Protein AF-A0A7S0GGG8-F1 (afdb_monomer_lite)

pLDDT: mean 84.92, std 12.39, range [28.38, 97.56]

Secondary structure (DSS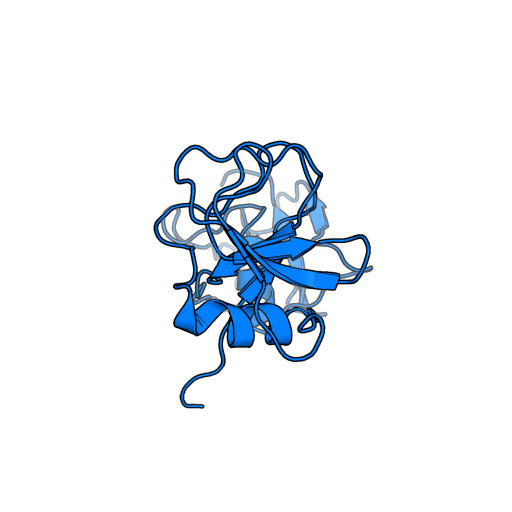P, 8-state):
-TT---EEEPPS-TT----GGGBPPHHHHHHHHHHTT-B-BTTB-EEE--TTS-SEEEE-TTT-BEEEE--TT----S--EEEEEPP-----PPPS-TT----GGGPPPHHHHHHHHHHTT-B-BTTB-EEE--TTS-SEEEE-TTT-BEEEE----

Structure (mmCIF, N/CA/C/O backbone):
data_AF-A0A7S0GGG8-F1
#
_entry.id   AF-A0A7S0GGG8-F1
#
loop_
_atom_site.group_PDB
_atom_site.id
_atom_site.type_symbol
_atom_site.label_atom_id
_atom_site.label_alt_id
_atom_site.label_comp_id
_atom_site.label_asym_id
_atom_site.label_entity_id
_atom_site.label_seq_id
_atom_site.pdbx_PDB_ins_code
_atom_site.Cartn_x
_atom_site.Cartn_y
_atom_site.Cartn_z
_atom_site.occupancy
_atom_site.B_iso_or_equiv
_atom_site.auth_seq_id
_atom_site.auth_comp_id
_atom_site.auth_asym_id
_atom_site.auth_atom_id
_atom_site.pdbx_PDB_model_num
ATOM 1 N N . LYS A 1 1 ? -14.524 -0.271 -12.724 1.00 33.00 1 LYS A N 1
ATOM 2 C CA . LYS A 1 1 ? -15.801 -0.471 -11.987 1.00 33.00 1 LYS A CA 1
ATOM 3 C C . LYS A 1 1 ? -15.969 0.706 -11.031 1.00 33.00 1 LYS A C 1
ATOM 5 O O . LYS A 1 1 ? -14.942 1.213 -10.605 1.00 33.00 1 LYS A O 1
ATOM 10 N N . PRO A 1 2 ? -17.184 1.175 -10.708 1.00 28.38 2 PRO A N 1
ATOM 11 C CA . PRO A 1 2 ? -17.343 2.195 -9.675 1.00 28.38 2 PRO A CA 1
ATOM 12 C C . PRO A 1 2 ? -16.917 1.622 -8.309 1.00 28.38 2 PRO A C 1
ATOM 14 O O . PRO A 1 2 ? -17.494 0.625 -7.885 1.00 28.38 2 PRO A O 1
ATOM 17 N N . GLY A 1 3 ? -15.930 2.251 -7.660 1.00 45.06 3 GLY A N 1
ATOM 18 C CA . GLY A 1 3 ? -15.736 2.227 -6.201 1.00 45.06 3 GLY A CA 1
ATOM 19 C C . GLY A 1 3 ? -15.049 1.013 -5.566 1.00 45.06 3 GLY A C 1
ATOM 20 O O . GLY A 1 3 ? -15.496 0.577 -4.510 1.00 45.06 3 GLY A O 1
ATOM 21 N N . GLU A 1 4 ? -13.992 0.458 -6.159 1.00 56.53 4 GLU A N 1
ATOM 22 C CA . GLU A 1 4 ? -13.145 -0.511 -5.444 1.00 56.53 4 GLU A CA 1
ATOM 23 C C . GLU A 1 4 ? -12.183 0.279 -4.537 1.00 56.53 4 GLU A C 1
ATOM 25 O O . GLU A 1 4 ? -11.434 1.121 -5.027 1.00 56.53 4 GLU A O 1
ATOM 30 N N . ILE A 1 5 ? -12.279 0.107 -3.211 1.00 63.59 5 ILE A N 1
ATOM 31 C CA . ILE A 1 5 ? -11.347 0.745 -2.269 1.00 63.59 5 ILE A CA 1
ATOM 32 C C . ILE A 1 5 ? -9.983 0.080 -2.464 1.00 63.59 5 ILE A C 1
ATOM 34 O O . ILE A 1 5 ? -9.803 -1.080 -2.099 1.00 63.59 5 ILE A O 1
ATOM 38 N N . GLU A 1 6 ? -9.029 0.814 -3.028 1.00 70.94 6 GLU A N 1
ATOM 39 C CA . GLU A 1 6 ? -7.643 0.366 -3.133 1.00 70.94 6 GLU A CA 1
ATOM 40 C C . GLU A 1 6 ? -6.906 0.721 -1.840 1.00 70.94 6 GLU A C 1
ATOM 42 O O . GLU A 1 6 ? -6.514 1.868 -1.614 1.00 70.94 6 GLU A O 1
ATOM 47 N N . ALA A 1 7 ? -6.694 -0.269 -0.978 1.00 71.06 7 ALA A N 1
ATOM 48 C CA . ALA A 1 7 ? -5.986 -0.117 0.288 1.00 71.06 7 ALA A CA 1
ATOM 49 C C . ALA A 1 7 ? -4.747 -1.018 0.331 1.00 71.06 7 ALA A C 1
ATOM 51 O O . ALA A 1 7 ? -4.775 -2.146 -0.158 1.00 71.06 7 ALA A O 1
ATOM 52 N N . ASN A 1 8 ? -3.680 -0.534 0.966 1.00 74.69 8 ASN A N 1
ATOM 53 C CA . ASN A 1 8 ? -2.479 -1.313 1.253 1.00 74.69 8 ASN A CA 1
ATOM 54 C C . ASN A 1 8 ? -2.181 -1.300 2.754 1.00 74.69 8 ASN A C 1
ATOM 56 O O . ASN A 1 8 ? -2.441 -0.314 3.447 1.00 74.69 8 ASN A O 1
ATOM 60 N N . LEU A 1 9 ? -1.605 -2.397 3.251 1.00 72.00 9 LEU A N 1
ATOM 61 C CA . LEU A 1 9 ? -1.043 -2.440 4.596 1.00 72.00 9 LEU A CA 1
ATOM 62 C C . LEU A 1 9 ? 0.385 -1.919 4.551 1.00 72.00 9 LEU A C 1
ATOM 64 O O . LEU A 1 9 ? 1.235 -2.482 3.865 1.00 72.00 9 LEU A O 1
ATOM 68 N N . HIS A 1 10 ? 0.656 -0.879 5.328 1.00 73.06 10 HIS A N 1
ATOM 69 C CA . HIS A 1 10 ? 2.024 -0.540 5.661 1.00 73.06 10 HIS A CA 1
ATOM 70 C C . HIS A 1 10 ? 2.587 -1.633 6.579 1.00 73.06 10 HIS A C 1
ATOM 72 O O . HIS A 1 10 ? 1.940 -2.026 7.557 1.00 73.06 10 HIS A O 1
ATOM 78 N N . GLU A 1 11 ? 3.792 -2.119 6.268 1.00 63.47 11 GLU A N 1
ATOM 79 C CA . GLU A 1 11 ? 4.471 -3.147 7.060 1.00 63.47 11 GLU A CA 1
ATOM 80 C C . GLU A 1 11 ? 4.553 -2.752 8.541 1.00 63.47 11 GLU A C 1
ATOM 82 O O . GLU A 1 11 ? 4.727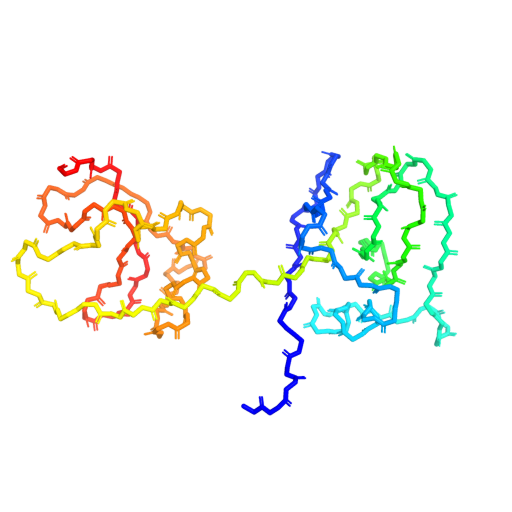 -1.575 8.883 1.00 63.47 11 GLU A O 1
ATOM 87 N N . ALA A 1 12 ? 4.416 -3.753 9.416 1.00 58.28 12 ALA A N 1
ATOM 88 C CA . ALA A 1 12 ? 4.430 -3.572 10.862 1.00 58.28 12 ALA A CA 1
ATOM 89 C C . ALA A 1 12 ? 5.801 -3.045 11.318 1.00 58.28 12 ALA A C 1
ATOM 91 O O . ALA A 1 12 ? 6.814 -3.737 11.217 1.00 58.28 12 ALA A O 1
ATOM 92 N N . GLY A 1 13 ? 5.835 -1.824 11.850 1.00 55.53 13 GLY A N 1
ATOM 93 C CA . GLY A 1 13 ? 7.063 -1.187 12.315 1.00 55.53 13 GLY A CA 1
ATOM 94 C C . GLY A 1 13 ? 6.778 -0.022 13.255 1.00 55.53 13 GLY A C 1
ATOM 95 O O . GLY A 1 13 ? 5.734 0.626 13.163 1.00 55.53 13 GLY A O 1
ATOM 96 N N . GLN A 1 14 ? 7.703 0.242 14.182 1.00 53.88 14 GLN A N 1
ATOM 97 C CA . GLN A 1 14 ? 7.578 1.387 15.084 1.00 53.88 14 GLN A CA 1
ATOM 98 C C . GLN A 1 14 ? 7.516 2.695 14.281 1.00 53.88 14 GLN A C 1
ATOM 100 O O . GLN A 1 14 ? 8.330 2.920 13.391 1.00 53.88 14 GLN A O 1
ATOM 105 N N . GLY A 1 15 ? 6.546 3.552 14.595 1.00 60.06 15 GLY A N 1
ATOM 106 C CA . GLY A 1 15 ? 6.313 4.831 13.922 1.00 60.06 15 GLY A CA 1
ATOM 107 C C . GLY A 1 15 ? 5.569 4.754 12.584 1.00 60.06 15 GLY A C 1
ATOM 108 O O . GLY A 1 15 ? 5.282 5.805 12.019 1.00 60.06 15 GLY A O 1
ATOM 109 N N . GLY A 1 16 ? 5.218 3.562 12.083 1.00 69.06 16 GLY A N 1
ATOM 110 C CA . GLY A 1 16 ? 4.514 3.419 10.805 1.00 69.06 16 GLY A CA 1
ATOM 111 C C . GLY A 1 16 ? 3.111 4.037 10.837 1.00 69.06 16 GLY A C 1
ATOM 112 O O . GLY A 1 16 ? 2.238 3.532 11.547 1.00 69.06 16 GLY A O 1
ATOM 113 N N . LYS A 1 17 ? 2.891 5.097 10.053 1.00 74.12 17 LYS A N 1
ATOM 114 C CA . LYS A 1 17 ? 1.593 5.735 9.775 1.00 74.12 17 LYS A CA 1
ATOM 115 C C . LYS A 1 17 ? 1.527 6.176 8.312 1.00 74.12 17 LYS A C 1
ATOM 117 O O . LYS A 1 17 ? 2.569 6.347 7.683 1.00 74.12 17 LYS A O 1
ATOM 122 N N . CYS A 1 18 ? 0.320 6.355 7.790 1.00 81.44 18 CYS A N 1
ATOM 123 C CA . CYS A 1 18 ? 0.129 6.933 6.462 1.00 81.44 18 CYS A CA 1
ATOM 124 C C . CYS A 1 18 ? 0.524 8.420 6.469 1.00 81.44 18 CYS A C 1
ATOM 126 O O . CYS A 1 18 ? 0.528 9.056 7.528 1.00 81.44 18 CYS A O 1
ATOM 128 N N . THR A 1 19 ? 0.863 8.980 5.304 1.00 78.88 19 THR A N 1
ATOM 129 C CA . THR A 1 19 ? 0.879 10.445 5.163 1.00 78.88 19 THR A CA 1
ATOM 130 C C . THR A 1 19 ? -0.558 10.961 5.134 1.00 78.88 19 THR A C 1
ATOM 132 O O . THR A 1 19 ? -1.474 10.203 4.808 1.00 78.88 19 THR A O 1
ATOM 135 N N . ASP A 1 20 ? -0.759 12.238 5.460 1.00 72.19 20 ASP A N 1
ATOM 136 C CA . ASP A 1 20 ? -2.095 12.828 5.610 1.00 72.19 20 ASP A CA 1
ATOM 137 C C . ASP A 1 20 ? -2.954 12.686 4.333 1.00 72.19 20 ASP A C 1
ATOM 139 O O . ASP A 1 20 ? -4.169 12.514 4.410 1.00 72.19 20 ASP A O 1
ATOM 143 N N . GLU A 1 21 ? -2.338 12.686 3.146 1.00 76.06 21 GLU A N 1
ATOM 144 C CA . GLU A 1 21 ? -3.020 12.518 1.854 1.00 76.06 21 GLU A CA 1
ATOM 145 C C . GLU A 1 21 ? -3.442 11.069 1.568 1.00 76.06 21 GLU A C 1
ATOM 147 O O . GLU A 1 21 ? -4.314 10.825 0.731 1.00 76.06 21 GLU A O 1
ATOM 152 N N . HIS A 1 22 ? -2.832 10.111 2.265 1.00 80.19 22 HIS A N 1
ATOM 153 C CA . HIS A 1 22 ? -3.021 8.680 2.052 1.00 80.19 22 HIS A CA 1
ATOM 154 C C . HIS A 1 22 ? -3.771 8.006 3.203 1.00 80.19 22 HIS A C 1
ATOM 156 O O . HIS A 1 22 ? -3.838 6.780 3.251 1.00 80.19 22 HIS A O 1
ATOM 162 N N . ASP A 1 23 ? -4.347 8.771 4.127 1.00 86.00 23 ASP A N 1
ATOM 163 C CA . ASP A 1 23 ? -5.165 8.216 5.200 1.00 86.00 23 ASP A CA 1
ATOM 164 C C . ASP A 1 23 ? -6.630 8.057 4.764 1.00 86.00 23 ASP A C 1
ATOM 166 O O . ASP A 1 23 ? -7.180 8.837 3.971 1.00 86.00 23 ASP A O 1
ATOM 170 N N . PHE A 1 24 ? -7.285 7.025 5.283 1.00 88.81 24 PHE A N 1
ATOM 171 C CA . PHE A 1 24 ? -8.719 6.823 5.107 1.00 88.81 24 PHE A CA 1
ATOM 172 C C . PHE A 1 24 ? -9.494 7.606 6.163 1.00 88.81 24 PHE A C 1
ATOM 174 O O . PHE A 1 24 ? -9.073 7.726 7.315 1.00 88.81 24 PHE A O 1
ATOM 181 N N . SER A 1 25 ? -10.676 8.110 5.801 1.00 91.19 25 SER A N 1
ATOM 182 C CA . SER A 1 25 ? -11.588 8.625 6.821 1.00 91.19 25 SER A CA 1
ATOM 183 C C . SER A 1 25 ? -12.075 7.484 7.725 1.00 91.19 25 SER A C 1
ATOM 185 O O . SER A 1 25 ? -12.015 6.301 7.371 1.00 91.19 25 SER A O 1
ATOM 187 N N . LYS A 1 26 ? -12.619 7.828 8.896 1.00 94.00 26 LYS A N 1
ATOM 188 C CA . LYS A 1 26 ? -13.251 6.852 9.795 1.00 94.00 26 LYS A CA 1
ATOM 189 C C . LYS A 1 26 ? -14.330 6.030 9.084 1.00 94.00 26 LYS A C 1
ATOM 191 O O . LYS A 1 26 ? -14.455 4.830 9.322 1.00 94.00 26 LYS A O 1
ATOM 196 N N . GLU A 1 27 ? -15.112 6.678 8.230 1.00 92.75 27 GLU A N 1
ATOM 197 C CA . GLU A 1 27 ? -16.211 6.080 7.471 1.00 92.75 27 GLU A CA 1
ATOM 198 C C . GLU A 1 27 ? -15.700 5.108 6.397 1.00 92.75 27 GLU A C 1
ATOM 200 O O . GLU A 1 27 ? -16.344 4.095 6.128 1.00 92.75 27 GLU A O 1
ATOM 205 N N . GLU A 1 28 ? -14.528 5.380 5.820 1.00 92.25 28 GLU A N 1
ATOM 206 C CA . GLU A 1 28 ? -13.881 4.530 4.813 1.00 92.25 28 GLU A CA 1
ATOM 207 C C . GLU A 1 28 ? -13.113 3.350 5.440 1.00 92.25 28 GLU A C 1
ATOM 209 O O . GLU A 1 28 ? -12.922 2.316 4.796 1.00 92.25 28 GLU A O 1
ATOM 214 N N . CYS A 1 29 ? -12.704 3.475 6.707 1.00 94.88 29 CYS A N 1
ATOM 215 C CA . CYS A 1 29 ? -11.780 2.553 7.368 1.00 94.88 29 CYS A CA 1
ATOM 216 C C . CYS A 1 29 ? -12.274 1.097 7.423 1.00 94.88 29 CYS A C 1
ATOM 218 O O . CYS A 1 29 ? -11.486 0.173 7.240 1.00 94.88 29 CYS A O 1
ATOM 220 N N . VAL A 1 30 ? -13.577 0.855 7.607 1.00 95.12 30 VAL A N 1
ATOM 221 C CA . VAL A 1 30 ? -14.114 -0.522 7.607 1.00 95.12 30 VAL A CA 1
ATOM 222 C C . VAL A 1 30 ? -13.957 -1.174 6.235 1.00 95.12 30 VAL A C 1
ATOM 224 O O . VAL A 1 30 ? -13.524 -2.325 6.145 1.00 95.12 30 VAL A O 1
ATOM 227 N N . ALA A 1 31 ? -14.286 -0.445 5.167 1.00 91.50 31 ALA A N 1
ATOM 228 C CA . ALA A 1 31 ? -14.165 -0.952 3.806 1.00 91.50 31 ALA A CA 1
ATOM 229 C C . ALA A 1 31 ? -12.691 -1.193 3.444 1.00 91.50 31 ALA A C 1
ATOM 231 O O . ALA A 1 31 ? -12.353 -2.272 2.959 1.00 91.50 31 ALA A O 1
ATOM 232 N N . ALA A 1 32 ? -11.816 -0.236 3.764 1.00 90.50 32 ALA A N 1
ATOM 233 C CA . ALA A 1 32 ? -10.376 -0.342 3.541 1.00 90.50 32 ALA A CA 1
ATOM 234 C C . ALA A 1 32 ? -9.740 -1.497 4.327 1.00 90.50 32 ALA A C 1
ATOM 236 O O . ALA A 1 32 ? -9.025 -2.317 3.757 1.00 90.50 32 ALA A O 1
ATOM 237 N N . GLY A 1 33 ? -10.049 -1.613 5.620 1.00 92.50 33 GLY A N 1
ATOM 238 C CA . GLY A 1 33 ? -9.553 -2.688 6.473 1.00 92.50 33 GLY A CA 1
ATOM 239 C C . GLY A 1 33 ? -10.017 -4.065 6.011 1.00 92.50 33 GLY A C 1
ATOM 240 O O . GLY A 1 33 ? -9.218 -4.996 5.973 1.00 92.50 33 GLY A O 1
ATOM 241 N N . THR A 1 34 ? -11.273 -4.190 5.577 1.00 92.69 34 THR A N 1
ATOM 242 C CA . THR A 1 34 ? -11.796 -5.449 5.021 1.00 92.69 34 THR A CA 1
ATOM 243 C C . THR A 1 34 ? -11.087 -5.824 3.717 1.00 92.69 34 THR A C 1
ATOM 245 O O . THR A 1 34 ? -10.761 -6.994 3.517 1.00 92.69 34 THR A O 1
ATOM 248 N N . ALA A 1 35 ? -10.795 -4.847 2.849 1.00 87.94 35 ALA A N 1
ATOM 249 C CA . ALA A 1 35 ? -10.096 -5.073 1.580 1.00 87.94 35 ALA A CA 1
ATOM 250 C C . ALA A 1 35 ? -8.691 -5.674 1.769 1.00 87.94 35 ALA A C 1
ATOM 252 O O . ALA A 1 35 ? -8.236 -6.449 0.931 1.00 87.94 35 ALA A O 1
ATOM 253 N N . VAL A 1 36 ? -8.040 -5.380 2.899 1.00 86.12 36 VAL A N 1
ATOM 254 C CA . VAL A 1 36 ? -6.716 -5.914 3.256 1.00 86.12 36 VAL A CA 1
ATOM 255 C C . VAL A 1 36 ? -6.765 -7.061 4.279 1.00 86.12 36 VAL A C 1
ATOM 257 O O . VAL A 1 36 ? -5.746 -7.422 4.867 1.00 86.12 36 VAL A O 1
ATOM 260 N N . GLY A 1 37 ? -7.941 -7.664 4.487 1.00 90.31 37 GLY A N 1
ATOM 261 C CA . GLY A 1 37 ? -8.111 -8.877 5.298 1.00 90.31 37 GLY A CA 1
ATOM 262 C C . GLY A 1 37 ? -8.326 -8.655 6.799 1.00 90.31 37 GLY A C 1
ATOM 263 O O . GLY A 1 37 ? -8.248 -9.612 7.570 1.00 90.31 37 GLY A O 1
ATOM 264 N N . GLY A 1 38 ? -8.594 -7.422 7.229 1.00 94.31 38 GLY A N 1
ATOM 265 C CA . GLY A 1 38 ? -9.015 -7.106 8.592 1.00 94.31 38 GLY A CA 1
ATOM 266 C C . GLY A 1 38 ? -10.455 -7.529 8.890 1.00 94.31 38 GLY A C 1
ATOM 267 O O . GLY A 1 38 ? -11.264 -7.758 7.990 1.00 94.31 38 GLY A O 1
ATOM 268 N N . THR A 1 39 ? -10.788 -7.612 10.178 1.00 96.75 39 THR A N 1
ATOM 269 C CA . THR A 1 39 ? -12.124 -7.987 10.664 1.00 96.75 39 THR A CA 1
ATOM 270 C C . THR A 1 39 ? -12.640 -7.022 11.729 1.00 96.75 39 THR A C 1
ATOM 272 O O . THR A 1 39 ? -11.874 -6.331 12.396 1.00 96.75 39 THR A O 1
ATOM 275 N N . LEU A 1 40 ? -13.961 -6.950 11.899 1.00 96.69 40 LEU A N 1
ATOM 276 C CA . LEU A 1 40 ? -14.559 -6.187 12.992 1.00 96.69 40 LEU A CA 1
ATOM 277 C C . LEU A 1 40 ? -14.544 -7.004 14.285 1.00 96.69 40 LEU A C 1
ATOM 279 O O . LEU A 1 40 ? -14.894 -8.187 14.289 1.00 96.69 40 LEU A O 1
ATOM 283 N N . ARG A 1 41 ? -14.213 -6.358 15.406 1.00 94.00 41 ARG A N 1
ATOM 284 C CA . ARG A 1 41 ? -14.281 -7.000 16.722 1.00 94.00 41 ARG A CA 1
ATOM 285 C C . ARG A 1 41 ? -15.709 -6.888 17.248 1.00 94.00 41 ARG A C 1
ATOM 287 O O . ARG A 1 41 ? -16.145 -5.808 17.636 1.00 94.00 41 ARG A O 1
ATOM 294 N N . GLY A 1 42 ? -16.443 -8.001 17.241 1.00 92.44 42 GLY A N 1
ATOM 295 C CA . GLY A 1 42 ? -17.853 -8.017 17.650 1.00 92.44 42 GLY A CA 1
ATOM 296 C C . GLY A 1 42 ? -18.717 -7.097 16.783 1.00 92.44 42 GLY A C 1
ATOM 297 O O . GLY A 1 42 ? -19.460 -6.273 17.312 1.00 92.44 42 GLY A O 1
ATOM 298 N N . ASP A 1 43 ? -18.539 -7.181 15.461 1.00 91.88 43 ASP A N 1
ATOM 299 C CA . ASP A 1 43 ? -19.266 -6.396 14.450 1.00 91.88 43 ASP A CA 1
ATOM 300 C C . ASP A 1 43 ? -19.120 -4.870 14.578 1.00 91.88 43 ASP A C 1
ATOM 302 O O . ASP A 1 43 ? -19.899 -4.107 14.009 1.00 91.88 43 ASP A O 1
ATOM 306 N N . THR A 1 44 ? -18.102 -4.406 15.307 1.00 94.00 44 THR A N 1
ATOM 307 C CA . THR A 1 44 ? -17.881 -2.984 15.574 1.00 94.00 44 THR A CA 1
ATOM 308 C C . THR A 1 44 ? -16.472 -2.547 15.171 1.00 94.00 44 THR A C 1
ATOM 310 O O . THR A 1 44 ? -15.494 -3.263 15.395 1.00 94.00 44 THR A O 1
ATOM 313 N N . LEU A 1 45 ? -16.369 -1.346 14.588 1.00 96.81 45 LEU A N 1
ATOM 314 C CA . LEU A 1 45 ? -15.097 -0.648 14.382 1.00 96.81 45 LEU A CA 1
ATOM 315 C C . LEU A 1 45 ? -14.596 -0.110 15.724 1.00 96.81 45 LEU A C 1
ATOM 317 O O . LEU A 1 45 ? -15.308 0.637 16.400 1.00 96.81 45 LEU A O 1
ATOM 321 N N . LEU A 1 46 ? -13.361 -0.437 16.093 1.00 97.06 46 LEU A N 1
ATOM 322 C CA . LEU A 1 46 ? -12.753 0.062 17.322 1.00 97.06 46 LEU A CA 1
ATOM 323 C C . LEU A 1 46 ? -12.188 1.461 17.092 1.00 97.06 46 LEU A C 1
ATOM 325 O O . LEU A 1 46 ? -11.266 1.639 16.307 1.00 97.06 46 LEU A O 1
ATOM 329 N N . VAL A 1 47 ? -12.732 2.458 17.782 1.00 97.25 47 VAL A N 1
ATOM 330 C CA . VAL A 1 47 ? -12.335 3.864 17.627 1.00 97.25 47 VAL A CA 1
ATOM 331 C C . VAL A 1 47 ? -11.800 4.373 18.954 1.00 97.25 47 VAL A C 1
ATOM 333 O O . VAL A 1 47 ? -12.460 4.193 19.980 1.00 97.25 47 VAL A O 1
ATOM 336 N N . GLY A 1 48 ? -10.645 5.031 18.946 1.00 96.19 48 GLY A N 1
ATOM 337 C CA . GLY A 1 48 ? -10.090 5.572 20.179 1.00 96.19 48 GLY A CA 1
ATOM 338 C C . GLY A 1 48 ? -8.913 6.515 19.997 1.00 96.19 48 GLY A C 1
ATOM 339 O O . GLY A 1 48 ? -8.264 6.565 18.955 1.00 96.19 48 GLY A O 1
ATOM 340 N N . GLU A 1 49 ? -8.650 7.260 21.064 1.00 96.00 49 GLU A N 1
ATOM 341 C CA . GLU A 1 49 ? -7.512 8.161 21.191 1.00 96.00 49 GLU A CA 1
ATOM 342 C C . GLU A 1 49 ? -6.424 7.443 21.995 1.00 96.00 49 GLU A C 1
ATOM 344 O O . GLU A 1 49 ? -6.552 7.237 23.205 1.00 96.00 49 GLU A O 1
ATOM 349 N N . TRP A 1 50 ? -5.376 6.994 21.305 1.00 93.88 50 TRP A N 1
ATOM 350 C CA . TRP A 1 50 ? -4.291 6.216 21.897 1.00 93.88 50 TRP A CA 1
ATOM 351 C C . TRP A 1 50 ? -2.946 6.768 21.442 1.00 93.88 50 TRP A C 1
ATOM 353 O O . TRP A 1 50 ? -2.593 6.664 20.269 1.00 93.88 50 TRP A O 1
ATOM 363 N N . SER A 1 51 ? -2.151 7.269 22.385 1.00 92.69 51 SER A N 1
ATOM 364 C CA . SER A 1 51 ? -0.837 7.856 22.088 1.00 92.69 51 SER A CA 1
ATOM 365 C C . SER A 1 51 ? 0.190 6.847 21.558 1.00 92.69 51 SER A C 1
ATOM 367 O O . SER A 1 51 ? 1.187 7.232 20.951 1.00 92.69 51 SER A O 1
ATOM 369 N N . ASN A 1 52 ? -0.038 5.550 21.784 1.00 90.88 52 ASN A N 1
ATOM 370 C CA . ASN A 1 52 ? 0.837 4.449 21.377 1.00 90.88 52 ASN A CA 1
ATOM 371 C C . ASN A 1 52 ? 0.360 3.695 20.119 1.00 90.88 52 ASN A C 1
ATOM 373 O O . ASN A 1 52 ? 0.916 2.637 19.801 1.00 90.88 52 ASN A O 1
ATOM 377 N N . SER A 1 53 ? -0.665 4.204 19.431 1.00 91.69 53 SER A N 1
ATOM 378 C CA . SER A 1 53 ? -1.212 3.633 18.193 1.00 91.69 53 SER A CA 1
ATOM 379 C C . SER A 1 53 ? -1.068 4.624 17.029 1.00 91.69 53 SER A C 1
ATOM 381 O O . SER A 1 53 ? -0.874 5.815 17.278 1.00 91.69 53 SER A O 1
ATOM 383 N N . PRO A 1 54 ? -1.137 4.171 15.763 1.00 90.56 54 PRO A N 1
ATOM 384 C CA . PRO A 1 54 ? -1.176 5.075 14.621 1.00 90.56 54 PRO A CA 1
ATOM 385 C C . PRO A 1 54 ? -2.403 5.991 14.677 1.00 90.56 54 PRO A C 1
ATOM 387 O O . PRO A 1 54 ? -3.487 5.561 15.079 1.00 90.56 54 PRO A O 1
ATOM 390 N N . PHE A 1 55 ? -2.239 7.227 14.207 1.00 91.75 55 PHE A N 1
ATOM 391 C CA . PHE A 1 55 ? -3.366 8.013 13.710 1.00 91.75 55 PHE A CA 1
ATOM 392 C C . PHE A 1 55 ? -3.947 7.339 12.460 1.00 91.75 55 PHE A C 1
ATOM 394 O O . PHE A 1 55 ? -3.186 6.779 11.666 1.00 91.75 55 PHE A O 1
ATOM 401 N N . GLY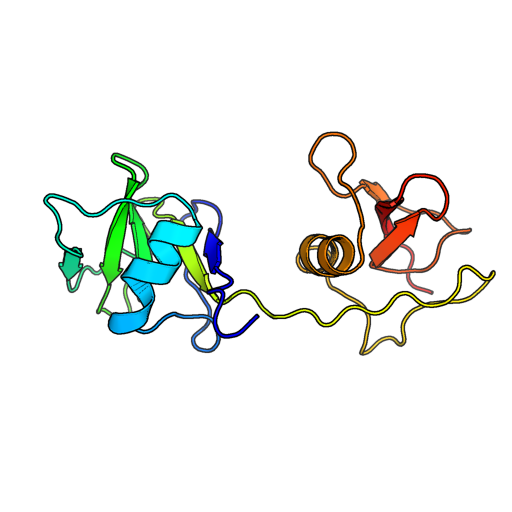 A 1 56 ? -5.269 7.395 12.300 1.00 93.88 56 GLY A N 1
ATOM 402 C CA . GLY A 1 56 ? -5.941 6.863 11.119 1.00 93.88 56 GLY A CA 1
ATOM 403 C C . GLY A 1 56 ? -6.334 5.395 11.227 1.00 93.88 56 GLY A C 1
ATOM 404 O O . GLY A 1 56 ? -6.489 4.838 12.318 1.00 93.88 56 GLY A O 1
ATOM 405 N N . CYS A 1 57 ? -6.551 4.767 10.074 1.00 95.25 57 CYS A N 1
ATOM 406 C CA . CYS A 1 57 ? -7.010 3.382 9.987 1.00 95.25 57 CYS A CA 1
ATOM 407 C C . CYS A 1 57 ? -5.847 2.387 10.158 1.00 95.25 57 CYS A C 1
ATOM 409 O O . CYS A 1 57 ? -4.818 2.518 9.498 1.00 95.25 57 CYS A O 1
ATOM 411 N N . PHE A 1 58 ? -5.986 1.366 11.009 1.00 95.38 58 PHE A N 1
ATOM 412 C CA . PHE A 1 58 ? -4.943 0.347 11.201 1.00 95.38 58 PHE A CA 1
ATOM 413 C C . PHE A 1 58 ? -5.494 -1.021 11.624 1.00 95.38 58 PHE A C 1
ATOM 415 O O . PHE A 1 58 ? -6.635 -1.145 12.066 1.00 95.38 58 PHE A O 1
ATOM 422 N N . ILE A 1 59 ? -4.660 -2.058 11.500 1.00 95.00 59 ILE A N 1
ATOM 423 C CA . ILE A 1 59 ? -4.940 -3.421 11.959 1.00 95.00 59 ILE A CA 1
ATOM 424 C C . ILE A 1 59 ? -4.083 -3.770 13.172 1.00 95.00 59 ILE A C 1
ATOM 426 O O . ILE A 1 59 ? -2.854 -3.631 13.144 1.00 95.00 59 ILE A O 1
ATOM 430 N N . ASP A 1 60 ? -4.739 -4.312 14.198 1.00 93.06 60 ASP A N 1
ATOM 431 C CA . ASP A 1 60 ? -4.082 -5.020 15.293 1.00 93.06 60 ASP A CA 1
ATOM 432 C C . ASP A 1 60 ? -3.622 -6.408 14.812 1.00 93.06 60 ASP A C 1
ATOM 434 O O . ASP A 1 60 ? -4.451 -7.234 14.425 1.00 93.06 60 ASP A O 1
ATOM 438 N N . PRO A 1 61 ? -2.310 -6.700 14.779 1.00 89.88 61 PRO A N 1
ATOM 439 C CA . PRO A 1 61 ? -1.821 -7.992 14.307 1.00 89.88 61 PRO A CA 1
ATOM 440 C C . PRO A 1 61 ? -2.191 -9.162 15.234 1.00 89.88 61 PRO A C 1
ATOM 442 O O . PRO A 1 61 ? -2.065 -10.310 14.811 1.00 89.88 61 PRO A O 1
ATOM 445 N N . SER A 1 62 ? -2.625 -8.909 16.476 1.00 91.81 62 SER A N 1
ATOM 446 C CA . SER A 1 62 ? -2.946 -9.965 17.443 1.00 91.81 62 SER A CA 1
ATOM 447 C C . SER A 1 62 ? -4.240 -10.715 17.116 1.00 91.81 62 SER A C 1
ATOM 449 O O . SER A 1 62 ? -4.306 -11.928 17.317 1.00 91.81 62 SER A O 1
ATOM 451 N N . ASP A 1 63 ? -5.245 -10.025 16.576 1.00 93.94 63 ASP A N 1
ATOM 452 C CA . ASP A 1 63 ? -6.541 -10.609 16.210 1.00 93.94 63 ASP A CA 1
ATOM 453 C C . ASP A 1 63 ? -7.071 -10.149 14.841 1.00 93.94 63 ASP A C 1
ATOM 455 O O . ASP A 1 63 ? -8.181 -10.507 14.453 1.00 93.94 63 ASP A O 1
ATOM 459 N N . ASN A 1 64 ? -6.266 -9.401 14.081 1.00 94.44 64 ASN A N 1
ATOM 460 C CA . ASN A 1 64 ? -6.636 -8.770 12.813 1.00 94.44 64 ASN A CA 1
ATOM 461 C C . ASN A 1 64 ? -7.838 -7.817 12.923 1.00 94.44 64 ASN A C 1
ATOM 463 O O . ASN A 1 64 ? -8.527 -7.587 11.923 1.00 94.44 64 ASN A O 1
ATOM 467 N N . ALA A 1 65 ? -8.111 -7.261 14.107 1.00 96.81 65 ALA A N 1
ATOM 468 C CA . ALA A 1 65 ? -9.181 -6.289 14.264 1.00 96.81 65 ALA A CA 1
ATOM 469 C C . ALA A 1 65 ? -8.856 -4.979 13.532 1.00 96.81 65 ALA A C 1
ATOM 471 O O . ALA A 1 65 ? -7.710 -4.525 13.519 1.00 96.81 65 ALA A O 1
ATOM 472 N N . ILE A 1 66 ? -9.883 -4.360 12.949 1.00 97.56 66 ILE A N 1
ATOM 473 C CA . ILE A 1 66 ? -9.813 -3.031 12.333 1.00 97.56 66 ILE A CA 1
ATOM 474 C C . ILE A 1 66 ? -10.024 -1.969 13.419 1.00 97.56 66 ILE A C 1
ATOM 476 O O . ILE A 1 66 ? -11.008 -2.008 14.168 1.00 97.56 66 ILE A O 1
ATOM 480 N N . HIS A 1 67 ? -9.109 -1.006 13.478 1.00 97.19 67 HIS A N 1
ATOM 481 C CA . HIS A 1 67 ? -9.118 0.118 14.407 1.00 97.19 67 HIS A CA 1
ATOM 482 C C . HIS A 1 67 ? -9.047 1.458 13.662 1.00 97.19 67 HIS A C 1
ATOM 484 O O . HIS A 1 67 ? -8.514 1.543 12.557 1.00 97.19 67 HIS A O 1
ATOM 490 N N . TYR A 1 68 ? -9.541 2.515 14.307 1.00 97.06 68 TYR A N 1
ATOM 491 C CA . TYR A 1 68 ? -9.376 3.901 13.882 1.00 97.06 68 TYR A CA 1
ATOM 492 C C . TYR A 1 68 ? -8.845 4.754 15.040 1.00 97.06 68 TYR A C 1
ATOM 494 O O . TYR A 1 68 ? -9.542 4.969 16.039 1.00 97.06 68 TYR A O 1
ATOM 502 N N . GLY A 1 69 ? -7.605 5.220 14.911 1.00 95.81 69 GLY A N 1
ATOM 503 C CA . GLY A 1 69 ? -6.937 6.086 15.877 1.00 95.81 69 GLY A CA 1
ATOM 504 C C . GLY A 1 69 ? -7.261 7.557 15.634 1.00 95.81 69 GLY A C 1
ATOM 505 O O . GLY A 1 69 ? -7.136 8.045 14.515 1.00 95.81 69 GLY A O 1
ATOM 506 N N . THR A 1 70 ? -7.658 8.279 16.683 1.00 95.62 70 THR A N 1
ATOM 507 C CA . THR A 1 70 ? -8.055 9.696 16.585 1.00 95.62 70 THR A CA 1
ATOM 508 C C . THR A 1 70 ? -7.021 10.681 17.131 1.00 95.62 70 THR A C 1
ATOM 510 O O . THR A 1 70 ? -7.253 11.882 17.042 1.00 95.62 70 THR A O 1
ATOM 513 N N . ASP A 1 71 ? -5.902 10.208 17.693 1.00 93.94 71 ASP A N 1
ATOM 514 C CA . ASP A 1 71 ? -4.812 11.074 18.170 1.00 93.94 71 ASP A CA 1
ATOM 515 C C . ASP A 1 71 ? -3.869 11.426 17.004 1.00 93.94 71 ASP A C 1
ATOM 517 O O . ASP A 1 71 ? -3.125 10.549 16.560 1.00 93.94 71 ASP A O 1
ATOM 521 N N . PRO A 1 72 ? -3.843 12.677 16.503 1.00 89.50 72 PRO A N 1
ATOM 522 C CA . PRO A 1 72 ? -2.955 13.072 15.404 1.00 89.50 72 PRO A CA 1
ATOM 523 C C . PRO A 1 72 ? -1.463 12.981 15.766 1.00 89.50 72 PRO A C 1
ATOM 525 O O . PRO A 1 72 ? -0.606 12.933 14.880 1.00 89.50 72 PRO A O 1
ATOM 528 N N . ASN A 1 73 ? -1.143 12.939 17.063 1.00 89.44 73 ASN A N 1
ATOM 529 C CA . ASN A 1 73 ? 0.213 12.781 17.580 1.00 89.44 73 ASN A CA 1
ATOM 530 C C . ASN A 1 73 ? 0.515 11.338 18.012 1.00 89.44 73 ASN A C 1
ATOM 532 O O . ASN A 1 73 ? 1.591 11.087 18.559 1.00 89.44 73 ASN A O 1
ATOM 536 N N . GLY A 1 74 ? -0.406 10.400 17.768 1.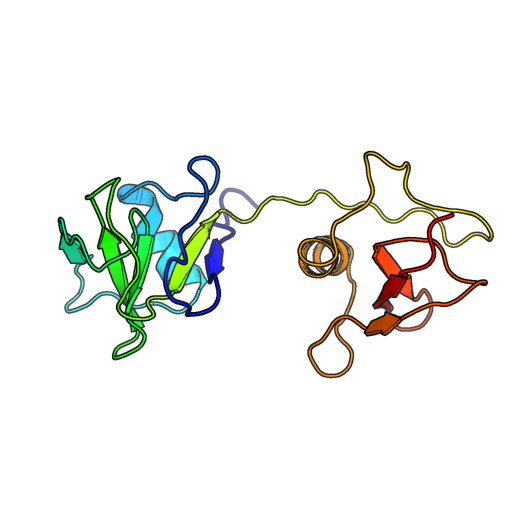00 87.12 74 GLY A N 1
ATOM 537 C CA . GLY A 1 74 ? -0.230 8.988 18.076 1.00 87.12 74 GLY A CA 1
ATOM 538 C C . GLY A 1 74 ? 0.991 8.408 17.363 1.00 87.12 74 GLY A C 1
ATOM 539 O O . GLY A 1 74 ? 1.181 8.582 16.154 1.00 87.12 74 GLY A O 1
ATOM 540 N N . ILE A 1 75 ? 1.844 7.722 18.121 1.00 86.12 75 ILE A N 1
ATOM 541 C CA . ILE A 1 75 ? 3.035 7.054 17.601 1.00 86.12 75 ILE A CA 1
ATOM 542 C C . ILE A 1 75 ? 2.782 5.556 17.648 1.00 86.12 75 ILE A C 1
ATOM 544 O O . ILE A 1 75 ? 2.512 4.997 18.707 1.00 86.12 75 ILE A O 1
ATOM 548 N N . ASN A 1 76 ? 2.935 4.881 16.512 1.00 88.38 76 ASN A N 1
ATOM 549 C CA . ASN A 1 76 ? 2.819 3.431 16.441 1.00 88.38 76 ASN A CA 1
ATOM 550 C C . ASN A 1 76 ? 3.951 2.753 17.237 1.00 88.38 76 ASN A C 1
ATOM 552 O O . ASN A 1 76 ? 5.049 2.566 16.724 1.00 88.38 76 ASN A O 1
ATOM 556 N N . LEU A 1 77 ? 3.706 2.395 18.497 1.00 85.94 77 LEU A N 1
ATOM 557 C CA . LEU A 1 77 ? 4.674 1.679 19.340 1.00 85.94 77 LEU A CA 1
ATOM 558 C C . LEU A 1 77 ? 4.354 0.183 19.448 1.00 85.94 77 LEU A C 1
ATOM 560 O O . LEU A 1 77 ? 5.222 -0.601 19.829 1.00 85.94 77 LEU A O 1
ATOM 564 N N . GLY A 1 78 ? 3.120 -0.204 19.113 1.00 82.12 78 GLY A N 1
ATOM 565 C CA . GLY A 1 78 ? 2.617 -1.575 19.215 1.00 82.12 78 GLY A CA 1
ATOM 566 C C . GLY A 1 78 ? 2.912 -2.470 18.010 1.00 82.12 78 GLY A C 1
ATOM 567 O O . GLY A 1 78 ? 2.553 -3.642 18.043 1.00 82.12 78 GLY A O 1
ATOM 568 N N . GLY A 1 79 ? 3.549 -1.951 16.954 1.00 85.12 79 GLY A N 1
ATOM 569 C CA . GLY A 1 79 ? 3.761 -2.716 15.719 1.00 85.12 79 GLY A CA 1
ATOM 570 C C . GLY A 1 79 ? 2.460 -2.953 14.948 1.00 85.12 79 GLY A C 1
ATOM 571 O O . GLY A 1 79 ? 2.296 -3.980 14.294 1.00 85.12 79 GLY A O 1
ATOM 572 N N . TYR A 1 80 ? 1.523 -2.011 15.044 1.00 91.56 80 TYR A N 1
ATOM 573 C CA . TYR A 1 80 ? 0.278 -2.032 14.288 1.00 91.56 80 TYR A CA 1
ATOM 574 C C . TYR A 1 80 ? 0.551 -1.842 12.792 1.00 91.56 80 TYR A C 1
ATOM 576 O O . TYR A 1 80 ? 1.563 -1.246 12.412 1.00 91.56 80 TYR A O 1
ATOM 584 N N . ARG A 1 81 ? -0.351 -2.326 11.935 1.00 91.25 81 ARG A N 1
ATOM 585 C CA . ARG A 1 81 ? -0.240 -2.154 10.477 1.00 91.25 81 ARG A CA 1
ATOM 586 C C . ARG A 1 81 ? -1.208 -1.079 10.010 1.00 91.25 81 ARG A C 1
ATOM 588 O O . ARG A 1 81 ? -2.413 -1.313 10.015 1.00 91.25 81 ARG A O 1
ATOM 595 N N . SER A 1 82 ? -0.696 0.085 9.634 1.00 92.12 82 SER A N 1
ATOM 596 C CA . SER A 1 82 ? -1.519 1.187 9.119 1.00 92.12 82 SER A CA 1
ATOM 597 C C . SER A 1 82 ? -2.105 0.826 7.753 1.00 92.12 82 SER A C 1
ATOM 599 O O . SER A 1 82 ? -1.435 0.188 6.940 1.00 92.12 82 SER A O 1
ATOM 601 N N . ILE A 1 83 ? -3.358 1.200 7.514 1.00 91.69 83 ILE A N 1
ATOM 602 C CA . ILE A 1 83 ? -4.081 0.960 6.265 1.00 91.69 83 ILE A CA 1
ATOM 603 C C . ILE A 1 83 ? -4.078 2.269 5.487 1.00 91.69 83 ILE A C 1
ATOM 605 O O . ILE A 1 83 ? -4.772 3.211 5.862 1.00 91.69 83 ILE A O 1
ATOM 609 N N . CYS A 1 84 ? -3.310 2.319 4.405 1.00 88.38 84 CYS A N 1
ATOM 610 C CA . CYS A 1 84 ? -3.157 3.527 3.607 1.00 88.38 84 CYS A CA 1
ATOM 611 C C . CYS A 1 84 ? -3.910 3.400 2.285 1.00 88.38 84 CYS A C 1
ATOM 613 O O . CYS A 1 84 ? -3.967 2.317 1.689 1.00 88.38 84 CYS A O 1
ATOM 615 N N . LYS A 1 85 ? -4.475 4.516 1.817 1.00 83.12 85 LYS A N 1
ATOM 616 C CA . LYS A 1 85 ? -4.946 4.673 0.441 1.00 83.12 85 LYS A CA 1
ATOM 617 C C . LYS A 1 85 ? -3.802 4.315 -0.484 1.00 83.12 85 LYS A C 1
ATOM 619 O O . LYS A 1 85 ? -2.680 4.797 -0.322 1.00 83.12 85 LYS A O 1
ATOM 624 N N . SER A 1 86 ? -4.097 3.456 -1.445 1.00 68.88 86 SER A N 1
ATOM 625 C CA . SER A 1 86 ? -3.156 3.191 -2.519 1.00 68.88 86 SER A CA 1
ATOM 626 C C . SER A 1 86 ? -3.017 4.466 -3.329 1.00 68.88 86 SER A C 1
ATOM 628 O O . SER A 1 86 ? -4.016 5.097 -3.680 1.00 68.88 86 SER A O 1
ATOM 630 N N . VAL A 1 87 ? -1.785 4.851 -3.631 1.00 62.25 87 VAL A N 1
ATOM 631 C CA . VAL A 1 87 ? -1.563 5.775 -4.735 1.00 62.25 87 VAL A CA 1
ATOM 632 C C . VAL A 1 87 ? -2.005 5.017 -5.982 1.00 62.25 87 VAL A C 1
ATOM 634 O O . VAL A 1 87 ? -1.483 3.939 -6.266 1.00 62.25 87 VAL A O 1
ATOM 637 N N . ALA A 1 88 ? -3.002 5.532 -6.700 1.00 53.78 88 ALA A N 1
ATOM 638 C CA . ALA A 1 88 ? -3.291 5.038 -8.036 1.00 53.78 88 ALA A CA 1
ATOM 639 C C . ALA A 1 88 ? -2.103 5.438 -8.918 1.00 53.78 88 ALA A C 1
ATOM 641 O O . ALA A 1 88 ? -2.071 6.526 -9.492 1.00 53.78 88 ALA A O 1
ATOM 642 N N . HIS A 1 89 ? -1.074 4.594 -8.973 1.00 58.38 89 HIS A N 1
ATOM 643 C CA . HIS A 1 89 ? 0.011 4.760 -9.925 1.00 58.38 89 HIS A CA 1
ATOM 644 C C . HIS A 1 89 ? -0.535 4.366 -11.296 1.00 58.38 89 HIS A C 1
ATOM 646 O O . HIS A 1 89 ? -0.519 3.192 -11.680 1.00 58.38 89 HIS A O 1
ATOM 652 N N . GLU A 1 90 ? -1.069 5.354 -12.021 1.00 65.75 90 GLU A N 1
ATOM 653 C CA . GLU A 1 90 ? -1.392 5.224 -13.441 1.00 65.75 90 GLU A CA 1
ATOM 654 C C . GLU A 1 90 ? -0.090 4.978 -14.212 1.00 65.75 90 GLU A C 1
ATOM 656 O O . GLU A 1 90 ? 0.571 5.891 -14.703 1.00 65.75 90 GLU A O 1
ATOM 661 N N . ALA A 1 91 ? 0.319 3.717 -14.279 1.00 78.81 91 ALA A N 1
ATOM 662 C CA . ALA A 1 91 ? 1.441 3.295 -15.085 1.00 78.81 91 ALA A CA 1
ATOM 663 C C . ALA A 1 91 ? 0.962 3.012 -16.510 1.00 78.81 91 ALA A C 1
ATOM 665 O O . ALA A 1 91 ? -0.107 2.446 -16.747 1.00 78.81 91 ALA A O 1
ATOM 666 N N . ALA A 1 92 ? 1.789 3.381 -17.480 1.00 83.88 92 ALA A N 1
ATOM 667 C CA . ALA A 1 92 ? 1.608 3.013 -18.871 1.00 83.88 92 ALA A CA 1
ATOM 668 C C . ALA A 1 92 ? 2.885 2.345 -19.372 1.00 83.88 92 ALA A C 1
ATOM 670 O O . ALA A 1 92 ? 3.993 2.822 -19.128 1.00 83.88 92 ALA A O 1
ATOM 671 N N . LEU A 1 93 ? 2.738 1.240 -20.103 1.00 86.50 93 LEU A N 1
ATOM 672 C CA . LEU A 1 93 ? 3.882 0.607 -20.745 1.00 86.50 93 LEU A CA 1
ATOM 673 C C . LEU A 1 93 ? 4.277 1.398 -21.987 1.00 86.50 93 LEU A C 1
ATOM 675 O O . LEU A 1 93 ? 3.504 1.518 -22.941 1.00 86.50 93 LEU A O 1
ATOM 679 N N . LEU A 1 94 ? 5.520 1.870 -22.005 1.00 85.88 94 LEU A N 1
ATOM 680 C CA . LEU A 1 94 ? 6.156 2.269 -23.251 1.00 85.88 94 LEU A CA 1
ATOM 681 C C . LEU A 1 94 ? 6.371 1.028 -24.135 1.00 85.88 94 LEU A C 1
ATOM 683 O O . LEU A 1 94 ? 6.614 -0.069 -23.620 1.00 85.88 94 LEU A O 1
ATOM 687 N N . PRO A 1 95 ? 6.327 1.169 -25.470 1.00 83.94 95 PRO A N 1
ATOM 688 C CA . PRO A 1 95 ? 6.680 0.081 -26.369 1.00 83.94 95 PRO A CA 1
ATOM 689 C C . PRO A 1 95 ? 8.086 -0.453 -26.068 1.00 83.94 95 PRO A C 1
ATOM 691 O O . PRO A 1 95 ? 9.008 0.322 -25.798 1.00 83.94 95 PRO A O 1
ATOM 694 N N . ALA A 1 96 ? 8.263 -1.772 -26.149 1.00 80.81 96 ALA A N 1
ATOM 695 C CA . ALA A 1 96 ? 9.535 -2.437 -25.877 1.00 80.81 96 ALA A CA 1
ATOM 696 C C . ALA A 1 96 ? 10.549 -2.199 -27.016 1.00 80.81 96 ALA A C 1
ATOM 698 O O . ALA A 1 96 ? 10.758 -3.056 -27.876 1.00 80.81 96 ALA A O 1
ATOM 699 N N . HIS A 1 97 ? 11.174 -1.021 -27.023 1.00 81.25 97 HIS A N 1
ATOM 700 C CA . HIS A 1 97 ? 12.243 -0.642 -27.948 1.00 81.25 97 HIS A CA 1
ATOM 701 C C . HIS A 1 97 ? 13.525 -0.272 -27.203 1.00 81.25 97 HIS A C 1
ATOM 703 O O . HIS A 1 97 ? 13.498 0.240 -26.085 1.00 81.25 97 HIS A O 1
ATOM 709 N N . TYR A 1 98 ? 14.663 -0.517 -27.851 1.00 77.69 98 TYR A N 1
ATOM 710 C CA . TYR A 1 98 ? 15.973 -0.172 -27.311 1.00 77.69 98 TYR A CA 1
ATOM 711 C C . TYR A 1 98 ? 16.085 1.338 -27.054 1.00 77.69 98 TYR A C 1
ATOM 713 O O . TYR A 1 98 ? 15.810 2.140 -27.944 1.00 77.69 98 TYR A O 1
ATOM 721 N N . GLY A 1 99 ? 16.511 1.711 -25.846 1.00 78.81 99 GLY A N 1
ATOM 722 C CA . GLY A 1 99 ? 16.688 3.105 -25.430 1.00 78.81 99 GLY A CA 1
ATOM 723 C C . GLY A 1 99 ? 15.431 3.791 -24.885 1.00 78.81 99 GLY A C 1
ATOM 724 O O . GLY A 1 99 ? 15.549 4.902 -24.362 1.00 78.81 99 GLY A O 1
ATOM 725 N N . ASN A 1 100 ? 14.257 3.148 -24.952 1.00 83.56 100 ASN A N 1
ATOM 726 C CA . ASN A 1 100 ? 13.052 3.670 -24.311 1.00 83.56 100 ASN A CA 1
ATOM 727 C C . ASN A 1 100 ? 13.202 3.630 -22.792 1.00 83.56 100 ASN A C 1
ATOM 729 O O . ASN A 1 100 ? 13.591 2.613 -22.222 1.00 83.56 100 ASN A O 1
ATOM 733 N N . ARG A 1 101 ? 12.855 4.743 -22.152 1.00 85.56 101 ARG A N 1
ATOM 734 C CA . ARG A 1 101 ? 12.800 4.900 -20.701 1.00 85.56 101 ARG A CA 1
ATOM 735 C C . ARG A 1 101 ? 11.708 5.896 -20.344 1.00 85.56 101 ARG A C 1
ATOM 737 O O . ARG A 1 101 ? 11.356 6.736 -21.179 1.00 85.56 101 ARG A O 1
ATOM 744 N N . CYS A 1 102 ? 11.201 5.805 -19.122 1.00 84.62 102 CYS A N 1
ATOM 745 C CA . CYS A 1 102 ? 10.341 6.841 -18.574 1.00 84.62 102 CYS A CA 1
ATOM 746 C C . CYS A 1 102 ? 11.093 8.179 -18.545 1.00 84.62 102 CYS A C 1
ATOM 748 O O . CYS A 1 102 ? 12.325 8.229 -18.469 1.00 84.62 102 CYS A O 1
ATOM 750 N N . GLN A 1 103 ? 10.353 9.281 -18.653 1.00 78.81 103 GLN A N 1
ATOM 751 C CA . GLN A 1 103 ? 10.923 10.586 -18.329 1.00 78.81 103 GLN A CA 1
ATOM 752 C C . GLN A 1 103 ? 11.233 10.624 -16.829 1.00 78.81 103 GLN A C 1
ATOM 754 O O . GLN A 1 103 ? 10.564 9.950 -16.057 1.00 78.81 103 GLN A O 1
ATOM 759 N N . LEU A 1 104 ? 12.229 11.414 -16.423 1.00 70.50 104 LEU A N 1
ATOM 760 C CA . LEU A 1 104 ? 12.732 11.460 -15.040 1.00 70.50 104 LEU A CA 1
ATOM 761 C C . LEU A 1 104 ? 11.641 11.777 -13.998 1.00 70.50 104 LEU A C 1
ATOM 763 O O . LEU A 1 104 ? 11.697 11.296 -12.877 1.00 70.50 104 LEU A O 1
ATOM 767 N N . GLU A 1 105 ? 10.638 12.562 -14.386 1.00 72.12 105 GLU A N 1
ATOM 768 C CA . GLU A 1 105 ? 9.470 12.929 -13.567 1.00 72.12 105 GLU A CA 1
ATOM 769 C C . GLU A 1 105 ? 8.332 11.894 -13.588 1.00 72.12 105 GLU A C 1
ATOM 771 O O . GLU A 1 105 ? 7.375 12.003 -12.830 1.00 72.12 105 GLU A O 1
ATOM 776 N N . HIS A 1 106 ? 8.443 10.890 -14.457 1.00 75.06 106 HIS A N 1
ATOM 777 C CA . HIS A 1 106 ? 7.475 9.813 -14.658 1.00 75.06 106 HIS A CA 1
ATOM 778 C C . HIS A 1 106 ? 8.063 8.436 -14.311 1.00 75.06 106 HIS A C 1
ATOM 780 O O . HIS A 1 106 ? 7.483 7.413 -14.675 1.00 75.06 106 HIS A O 1
ATOM 786 N N . ASP A 1 107 ? 9.237 8.397 -13.677 1.00 80.94 107 ASP A N 1
ATOM 787 C CA . ASP A 1 107 ? 9.816 7.159 -13.164 1.00 80.94 107 ASP A CA 1
ATOM 788 C C . ASP A 1 107 ? 9.276 6.872 -11.759 1.00 80.94 107 ASP A C 1
ATOM 790 O O . ASP A 1 107 ? 8.932 7.785 -11.005 1.00 80.94 107 ASP A O 1
ATOM 794 N N . PHE A 1 108 ? 9.190 5.595 -11.411 1.00 84.81 108 PHE A N 1
ATOM 795 C CA . PHE A 1 108 ? 8.696 5.170 -10.105 1.00 84.81 108 PHE A CA 1
ATOM 796 C C . PHE A 1 108 ? 9.863 4.990 -9.137 1.00 84.81 108 PHE A C 1
ATOM 798 O O . PHE A 1 108 ? 10.947 4.555 -9.531 1.00 84.81 108 PHE A O 1
ATOM 805 N N . SER A 1 109 ? 9.636 5.271 -7.851 1.00 85.81 109 SER A N 1
ATOM 806 C CA . SER A 1 109 ? 10.556 4.842 -6.795 1.00 85.81 109 SER A CA 1
ATOM 807 C C . SER A 1 109 ? 10.628 3.312 -6.742 1.00 85.81 109 SER A C 1
ATOM 809 O O . SER A 1 109 ? 9.800 2.607 -7.328 1.00 85.81 109 SER A O 1
ATOM 811 N N . LEU A 1 110 ? 11.615 2.765 -6.028 1.00 84.56 110 LEU A N 1
ATOM 812 C CA . LEU A 1 110 ? 11.670 1.319 -5.813 1.00 84.56 110 LEU A CA 1
ATOM 813 C C . LEU A 1 110 ? 10.416 0.823 -5.077 1.00 84.56 110 LEU A C 1
ATOM 815 O O . LEU A 1 110 ? 9.888 -0.231 -5.436 1.00 84.56 110 LEU A O 1
ATOM 819 N N . GLU A 1 111 ? 9.940 1.576 -4.080 1.00 79.94 111 GLU A N 1
ATOM 820 C CA . GLU A 1 111 ? 8.717 1.251 -3.344 1.00 79.94 111 GLU A CA 1
ATOM 821 C C . GLU A 1 111 ? 7.487 1.222 -4.266 1.00 79.94 111 GLU A C 1
ATOM 823 O O . GLU A 1 111 ? 6.716 0.259 -4.243 1.00 79.94 111 GLU A O 1
ATOM 828 N N . ASP A 1 112 ? 7.351 2.220 -5.139 1.00 83.69 112 ASP A N 1
ATOM 829 C CA . ASP A 1 112 ? 6.183 2.373 -6.013 1.00 83.69 112 ASP A CA 1
ATOM 830 C C . ASP A 1 112 ? 6.228 1.454 -7.238 1.00 83.69 112 ASP A C 1
ATOM 832 O O . ASP A 1 112 ? 5.189 1.080 -7.789 1.00 83.69 112 ASP A O 1
ATOM 836 N N . CYS A 1 113 ? 7.427 1.033 -7.652 1.00 88.88 113 CYS A N 1
ATOM 837 C CA . CYS A 1 113 ? 7.636 0.219 -8.846 1.00 88.88 113 CYS A CA 1
ATOM 838 C C . CYS A 1 113 ? 6.808 -1.068 -8.837 1.00 88.88 113 CYS A C 1
ATOM 840 O O . CYS A 1 113 ? 6.279 -1.476 -9.869 1.00 88.88 113 CYS A O 1
ATOM 842 N N . MET A 1 114 ? 6.668 -1.719 -7.680 1.00 87.44 114 MET A N 1
ATOM 843 C CA . MET A 1 114 ? 5.871 -2.939 -7.582 1.00 87.44 114 MET A CA 1
ATOM 844 C C . MET A 1 114 ? 4.404 -2.682 -7.937 1.00 87.44 114 MET A C 1
ATOM 846 O O . MET A 1 114 ? 3.843 -3.395 -8.769 1.00 87.44 114 MET A O 1
ATOM 850 N N . VAL A 1 115 ? 3.793 -1.677 -7.308 1.00 82.62 115 VAL A N 1
ATOM 851 C CA . VAL A 1 115 ? 2.369 -1.358 -7.470 1.00 82.62 115 VAL A CA 1
ATOM 852 C C . VAL A 1 115 ? 2.104 -0.896 -8.901 1.00 82.62 115 VAL A C 1
ATOM 854 O O . VAL A 1 115 ? 1.233 -1.444 -9.582 1.00 82.62 115 VAL A O 1
ATOM 857 N N . ALA A 1 116 ? 2.936 0.022 -9.393 1.00 85.31 116 ALA A N 1
ATOM 858 C CA . ALA A 1 116 ? 2.883 0.533 -10.755 1.00 85.31 116 ALA A CA 1
ATOM 859 C C . ALA A 1 116 ? 3.042 -0.576 -11.807 1.00 85.31 116 ALA A C 1
ATOM 861 O O . ALA A 1 116 ? 2.284 -0.656 -12.769 1.00 85.31 116 ALA A O 1
ATOM 862 N N . ALA A 1 117 ? 4.006 -1.480 -11.637 1.00 89.38 117 ALA A N 1
ATOM 863 C CA . ALA A 1 117 ? 4.236 -2.533 -12.616 1.00 89.38 117 ALA A CA 1
ATOM 864 C C . ALA A 1 117 ? 3.136 -3.606 -12.600 1.00 89.38 117 ALA A C 1
ATOM 866 O O . ALA A 1 117 ? 2.795 -4.136 -13.658 1.00 89.38 117 ALA A O 1
ATOM 867 N N . ILE A 1 118 ? 2.548 -3.918 -11.438 1.00 86.62 118 ILE A N 1
ATOM 868 C CA . ILE A 1 118 ? 1.399 -4.834 -11.341 1.00 86.62 118 ILE A CA 1
ATOM 869 C C . ILE A 1 118 ? 0.182 -4.260 -12.080 1.00 86.62 118 ILE A C 1
ATOM 871 O O . ILE A 1 118 ? -0.494 -5.013 -12.786 1.00 86.62 118 ILE A O 1
ATOM 875 N N . SER A 1 119 ? -0.069 -2.947 -11.992 1.00 84.94 119 SER A N 1
ATOM 876 C CA . SER A 1 119 ? -1.229 -2.312 -12.643 1.00 84.94 119 SER A CA 1
ATOM 877 C C . SER A 1 119 ? -1.203 -2.427 -14.175 1.00 84.94 119 SER A C 1
ATOM 879 O O . SER A 1 119 ? -2.254 -2.476 -14.814 1.00 84.94 119 SER A O 1
ATOM 881 N N . VAL A 1 120 ? -0.014 -2.596 -14.766 1.00 87.81 120 VAL A N 1
ATOM 882 C CA . VAL A 1 120 ? 0.190 -2.844 -16.206 1.00 87.81 120 VAL A CA 1
ATOM 883 C C . VAL A 1 120 ? 0.464 -4.312 -16.565 1.00 87.81 120 VAL A C 1
ATOM 885 O O . VAL A 1 120 ? 0.904 -4.616 -17.677 1.00 87.81 120 VAL A O 1
ATOM 888 N N . GLY A 1 121 ? 0.187 -5.246 -15.651 1.00 88.69 121 GLY A N 1
ATOM 889 C CA . GLY A 1 121 ? 0.281 -6.691 -15.894 1.00 88.69 121 GLY A CA 1
ATOM 890 C C . GLY A 1 121 ? 1.653 -7.315 -15.618 1.00 88.69 121 GLY A C 1
ATOM 891 O O . GLY A 1 121 ? 1.950 -8.395 -16.133 1.00 88.69 121 GLY A O 1
ATOM 892 N N . GLY A 1 122 ? 2.498 -6.648 -14.832 1.00 92.56 122 GLY A N 1
ATOM 893 C CA . GLY A 1 122 ? 3.744 -7.198 -14.305 1.00 92.56 122 GLY A CA 1
ATOM 894 C C . GLY A 1 122 ? 3.515 -8.318 -13.283 1.00 92.56 122 GLY A C 1
ATOM 895 O O . GLY A 1 122 ? 2.469 -8.412 -12.644 1.00 92.56 122 GLY A O 1
ATOM 896 N N . THR A 1 123 ? 4.516 -9.183 -13.113 1.00 93.50 123 THR A N 1
ATOM 897 C CA . THR A 1 123 ? 4.488 -10.322 -12.188 1.00 93.50 123 THR A CA 1
ATOM 898 C C . THR A 1 123 ? 5.745 -10.392 -11.320 1.00 93.50 123 THR A C 1
ATOM 900 O O . THR A 1 123 ? 6.856 -10.046 -11.733 1.00 93.50 123 THR A O 1
ATOM 903 N N . LEU A 1 124 ? 5.580 -10.858 -10.082 1.00 90.62 124 LEU A N 1
ATOM 904 C CA . LEU A 1 124 ? 6.681 -11.023 -9.135 1.00 90.62 124 LEU A CA 1
ATOM 905 C C . LEU A 1 124 ? 7.356 -12.387 -9.311 1.00 90.62 124 LEU A C 1
ATOM 907 O O . LEU A 1 124 ? 6.714 -13.433 -9.194 1.00 90.62 124 LEU A O 1
ATOM 911 N N . ARG A 1 125 ? 8.684 -12.398 -9.484 1.00 86.31 125 ARG A N 1
ATOM 912 C CA . ARG A 1 125 ? 9.475 -13.639 -9.450 1.00 86.31 125 ARG A CA 1
ATOM 913 C C . ARG A 1 125 ? 9.820 -13.980 -8.001 1.00 86.31 125 ARG A C 1
ATOM 915 O O . ARG A 1 125 ? 10.658 -13.329 -7.381 1.00 86.31 125 ARG A O 1
ATOM 922 N N . GLY A 1 126 ? 9.178 -15.014 -7.455 1.00 84.00 126 GLY A N 1
ATOM 923 C CA . GLY A 1 126 ? 9.383 -15.423 -6.060 1.00 84.00 126 GLY A CA 1
ATOM 924 C C . GLY A 1 126 ? 8.863 -14.398 -5.046 1.00 84.00 126 GLY A C 1
ATOM 925 O O . GLY A 1 126 ? 9.462 -14.245 -3.987 1.00 84.00 126 GLY A O 1
ATOM 926 N N . GLY A 1 127 ? 7.794 -13.673 -5.397 1.00 84.19 127 GLY A N 1
ATOM 927 C CA . GLY A 1 127 ? 7.134 -12.709 -4.508 1.00 84.19 127 GLY A CA 1
ATOM 928 C C . GLY A 1 127 ? 7.869 -11.379 -4.329 1.00 84.19 127 GLY A C 1
ATOM 929 O O . GLY A 1 127 ? 7.546 -10.643 -3.407 1.00 84.19 127 GLY A O 1
ATOM 930 N N . LYS A 1 128 ? 8.853 -11.061 -5.180 1.00 86.44 128 LYS A N 1
ATOM 931 C CA . LYS A 1 128 ? 9.635 -9.821 -5.080 1.00 86.44 128 LYS A CA 1
ATOM 932 C C . LYS A 1 128 ? 9.954 -9.186 -6.431 1.00 86.44 128 LYS A C 1
ATOM 934 O O . LYS A 1 128 ? 10.046 -9.879 -7.448 1.00 86.44 128 LYS A O 1
ATOM 939 N N . VAL A 1 129 ? 10.176 -7.871 -6.402 1.00 92.19 129 VAL A N 1
ATOM 940 C CA . VAL A 1 129 ? 10.794 -7.105 -7.493 1.00 92.19 129 VAL A CA 1
ATOM 941 C C . VAL A 1 129 ? 12.273 -7.478 -7.583 1.00 92.19 129 VAL A C 1
ATOM 943 O O . VAL A 1 129 ? 12.959 -7.623 -6.566 1.00 92.19 129 VAL A O 1
ATOM 946 N N . LYS A 1 130 ? 12.791 -7.657 -8.801 1.00 94.69 130 LYS A N 1
ATOM 947 C CA . LYS A 1 130 ? 14.212 -7.949 -9.014 1.00 94.69 130 LYS A CA 1
ATOM 948 C C . LYS A 1 130 ? 15.011 -6.651 -9.136 1.00 94.69 130 LYS A C 1
ATOM 950 O O . LYS A 1 130 ? 14.977 -5.992 -10.169 1.00 94.69 130 LYS A O 1
ATOM 955 N N . VAL A 1 131 ? 15.776 -6.330 -8.099 1.00 95.06 131 VAL A N 1
ATOM 956 C CA . VAL A 1 131 ? 16.640 -5.140 -8.050 1.00 95.06 131 VAL A CA 1
ATOM 957 C C . VAL A 1 131 ? 18.055 -5.483 -8.517 1.00 95.06 131 VAL A C 1
ATOM 959 O O . VAL A 1 131 ? 18.588 -6.539 -8.160 1.00 95.06 131 VAL A O 1
ATOM 962 N N . GLY A 1 132 ? 18.673 -4.619 -9.321 1.00 93.94 132 GLY A N 1
ATOM 963 C CA . GLY A 1 132 ? 20.049 -4.812 -9.781 1.00 93.94 132 GLY A CA 1
ATOM 964 C C . GLY A 1 132 ? 20.549 -3.710 -10.711 1.00 93.94 132 GLY A C 1
ATOM 965 O O . GLY A 1 132 ? 19.908 -2.679 -10.861 1.00 93.94 132 GLY A O 1
ATOM 966 N N . SER A 1 133 ? 21.711 -3.938 -11.327 1.00 94.88 133 SER A N 1
ATOM 967 C CA . SER A 1 133 ? 22.352 -2.997 -12.254 1.00 94.88 133 SER A CA 1
ATOM 968 C C . SER A 1 133 ? 22.607 -3.686 -13.592 1.00 94.88 133 SER A C 1
ATOM 970 O O . SER A 1 133 ? 23.461 -4.572 -13.68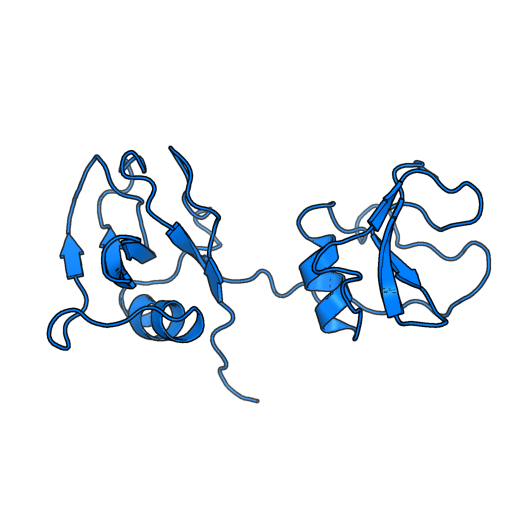6 1.00 94.88 133 SER A O 1
ATOM 972 N N . TRP A 1 134 ? 21.871 -3.289 -14.631 1.00 92.38 134 TRP A N 1
ATOM 973 C CA . TRP A 1 134 ? 21.977 -3.872 -15.970 1.00 92.38 134 TRP A CA 1
ATOM 974 C C . TRP A 1 134 ? 22.170 -2.773 -17.018 1.00 92.38 134 TRP A C 1
ATOM 976 O O . TRP A 1 134 ? 21.229 -2.037 -17.302 1.00 92.38 134 TRP A O 1
ATOM 986 N N . PRO A 1 135 ? 23.355 -2.664 -17.645 1.00 89.06 135 PRO A N 1
ATOM 987 C CA . PRO A 1 135 ? 23.654 -1.569 -18.577 1.00 89.06 135 PRO A CA 1
ATOM 988 C C . PRO A 1 135 ? 22.859 -1.638 -19.890 1.00 89.06 135 PRO A C 1
ATOM 990 O O . PRO A 1 135 ? 22.891 -0.707 -20.683 1.00 89.06 135 PRO A O 1
ATOM 993 N N . HIS A 1 136 ? 22.173 -2.754 -20.142 1.00 87.00 136 HIS A N 1
ATOM 994 C CA . HIS A 1 136 ? 21.329 -2.973 -21.317 1.00 87.00 136 HIS A CA 1
ATOM 995 C C . HIS A 1 136 ? 19.828 -2.844 -21.011 1.00 87.00 136 HIS A C 1
ATOM 997 O O . HIS A 1 136 ? 19.012 -3.050 -21.908 1.00 87.00 136 HIS A O 1
ATOM 1003 N N . ALA A 1 137 ? 19.460 -2.557 -19.760 1.00 89.62 137 ALA A N 1
ATOM 1004 C CA . ALA A 1 137 ? 18.081 -2.346 -19.341 1.00 89.62 137 ALA A CA 1
ATOM 1005 C C . ALA A 1 137 ? 17.816 -0.845 -19.136 1.00 89.62 137 ALA A C 1
ATOM 1007 O O . ALA A 1 137 ? 18.759 -0.101 -18.849 1.00 89.62 137 ALA A O 1
ATOM 1008 N N . PRO A 1 138 ? 16.561 -0.384 -19.266 1.00 89.94 138 PRO A N 1
ATOM 1009 C CA . PRO A 1 138 ? 16.207 0.987 -18.908 1.00 89.94 138 PRO A CA 1
ATOM 1010 C C . PRO A 1 138 ? 16.499 1.270 -17.421 1.00 89.94 138 PRO A C 1
ATOM 1012 O O . PRO A 1 138 ? 16.491 0.324 -16.628 1.00 89.94 138 PRO A O 1
ATOM 1015 N N . PRO A 1 139 ? 16.790 2.530 -17.043 1.00 90.75 139 PRO A N 1
ATOM 1016 C CA . PRO A 1 139 ? 16.869 2.943 -15.642 1.00 90.75 139 PRO A CA 1
ATOM 1017 C C . PRO A 1 139 ? 15.506 2.784 -14.953 1.00 90.75 139 PRO A C 1
ATOM 1019 O O . PRO A 1 139 ? 14.475 2.765 -15.629 1.00 90.75 139 PRO A O 1
ATOM 1022 N N . GLY A 1 140 ? 15.514 2.664 -13.625 1.00 92.00 140 GLY A N 1
ATOM 1023 C CA . GLY A 1 140 ? 14.293 2.677 -12.822 1.00 92.00 140 GLY A CA 1
ATOM 1024 C C . GLY A 1 140 ? 13.415 1.440 -12.998 1.00 92.00 140 GLY A C 1
ATOM 1025 O O . GLY A 1 140 ? 13.911 0.315 -13.154 1.00 92.00 140 GLY A O 1
ATOM 1026 N N . CYS A 1 141 ? 12.101 1.636 -12.909 1.00 92.56 141 CYS A N 1
ATOM 1027 C CA . CYS A 1 141 ? 11.128 0.548 -12.915 1.00 92.56 141 CYS A CA 1
ATOM 1028 C C . CYS A 1 141 ? 10.840 0.034 -14.332 1.00 92.56 141 CYS A C 1
ATOM 1030 O O . CYS A 1 141 ? 10.463 0.800 -15.219 1.00 92.56 141 CYS A O 1
ATOM 1032 N N . PHE A 1 142 ? 10.939 -1.280 -14.558 1.00 93.50 142 PHE A N 1
ATOM 1033 C CA . PHE A 1 142 ? 10.573 -1.869 -15.848 1.00 93.50 142 PHE A CA 1
ATOM 1034 C C . PHE A 1 142 ? 10.023 -3.293 -15.743 1.00 93.50 142 PHE A C 1
ATOM 1036 O O . PHE A 1 142 ? 10.299 -4.042 -14.805 1.00 93.50 142 PHE A O 1
ATOM 1043 N N . VAL A 1 143 ? 9.251 -3.676 -16.762 1.00 93.56 143 VAL A N 1
ATOM 1044 C CA . VAL A 1 143 ? 8.664 -5.012 -16.907 1.00 93.56 143 VAL A CA 1
ATOM 1045 C C . VAL A 1 143 ? 9.354 -5.748 -18.053 1.00 93.56 143 VAL A C 1
ATOM 1047 O O . VAL A 1 143 ? 9.413 -5.254 -19.181 1.00 93.56 143 VAL A O 1
ATOM 1050 N N . GLU A 1 144 ? 9.866 -6.949 -17.786 1.00 90.00 144 GLU A N 1
ATOM 1051 C CA . GLU A 1 144 ? 10.498 -7.786 -18.806 1.00 90.00 144 GLU A CA 1
ATOM 1052 C C . GLU A 1 144 ? 9.466 -8.216 -19.865 1.00 90.00 144 GLU A C 1
ATOM 1054 O O . GLU A 1 144 ? 8.407 -8.761 -19.554 1.00 90.00 144 GLU A O 1
ATOM 1059 N N . ALA A 1 145 ? 9.759 -7.9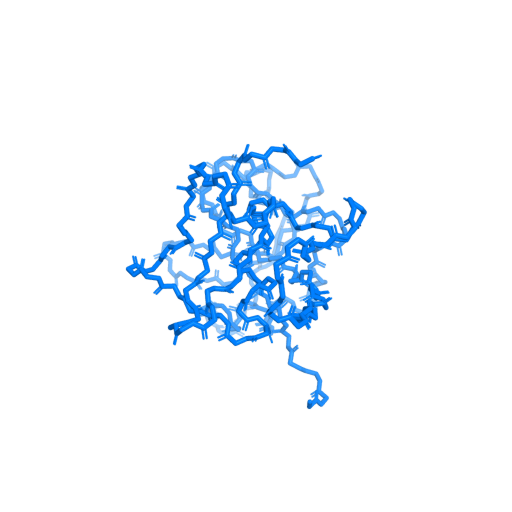86 -21.149 1.00 86.56 145 ALA A N 1
ATOM 1060 C CA . ALA A 1 145 ? 8.789 -8.233 -22.218 1.00 86.56 145 ALA A CA 1
ATOM 1061 C C . ALA A 1 145 ? 8.352 -9.707 -22.311 1.00 86.56 145 ALA A C 1
ATOM 1063 O O . ALA A 1 145 ? 7.188 -9.970 -22.636 1.00 86.56 145 ALA A O 1
ATOM 1064 N N . THR A 1 146 ? 9.273 -10.629 -22.008 1.00 86.56 146 THR A N 1
ATOM 1065 C CA . THR A 1 146 ? 9.136 -12.079 -22.196 1.00 86.56 146 THR A CA 1
ATOM 1066 C C . THR A 1 146 ? 8.207 -12.726 -21.175 1.00 86.56 146 THR A C 1
ATOM 1068 O O . THR A 1 146 ? 7.273 -13.419 -21.564 1.00 86.56 146 THR A O 1
ATOM 1071 N N . ASP A 1 147 ? 8.443 -12.506 -19.881 1.00 89.31 147 ASP A N 1
ATOM 1072 C CA . ASP A 1 147 ? 7.701 -13.173 -18.803 1.00 89.31 147 ASP A CA 1
ATOM 1073 C C . ASP A 1 147 ? 7.033 -12.202 -17.825 1.00 89.31 147 ASP A C 1
ATOM 1075 O O . ASP A 1 147 ? 6.495 -12.617 -16.801 1.00 89.31 147 ASP A O 1
ATOM 1079 N N . LYS A 1 148 ? 7.040 -10.908 -18.157 1.00 93.00 148 LYS A N 1
ATOM 1080 C CA . LYS A 1 148 ? 6.433 -9.836 -17.367 1.00 93.00 148 LYS A CA 1
ATOM 1081 C C . LYS A 1 148 ? 7.030 -9.676 -15.975 1.00 93.00 148 LYS A C 1
ATOM 1083 O O . LYS A 1 148 ? 6.398 -9.056 -15.127 1.00 93.00 148 LYS A O 1
ATOM 1088 N N . ALA A 1 149 ? 8.227 -10.198 -15.717 1.00 95.00 149 ALA A N 1
ATOM 1089 C CA . ALA A 1 149 ? 8.870 -10.009 -14.429 1.00 95.00 149 ALA A CA 1
ATOM 1090 C C . ALA A 1 149 ? 9.107 -8.521 -14.140 1.00 95.00 149 ALA A C 1
ATOM 1092 O O . ALA A 1 149 ? 9.544 -7.775 -15.019 1.00 95.00 149 ALA A O 1
ATOM 1093 N N . ILE A 1 150 ? 8.849 -8.109 -12.900 1.00 95.50 150 ILE A N 1
ATOM 1094 C CA . ILE A 1 150 ? 9.073 -6.735 -12.435 1.00 95.50 150 ILE A CA 1
ATOM 1095 C C . ILE A 1 150 ? 10.526 -6.576 -11.983 1.00 95.50 150 ILE A C 1
ATOM 1097 O O . ILE A 1 150 ? 11.033 -7.362 -11.170 1.00 95.50 150 ILE A O 1
ATOM 1101 N N . HIS A 1 151 ? 11.199 -5.558 -12.511 1.00 95.31 151 HIS A N 1
ATOM 1102 C CA . HIS A 1 151 ? 12.593 -5.242 -12.231 1.00 95.31 151 HIS A CA 1
ATOM 1103 C C . HIS A 1 151 ? 12.769 -3.764 -11.868 1.00 95.31 151 HIS A C 1
ATOM 1105 O O . HIS A 1 151 ? 12.018 -2.908 -12.327 1.00 95.31 151 HIS A O 1
ATOM 1111 N N . PHE A 1 152 ? 13.815 -3.479 -11.093 1.00 94.88 152 PHE A N 1
ATOM 1112 C CA . PHE A 1 152 ? 14.266 -2.121 -10.804 1.00 94.88 152 PHE A CA 1
ATOM 1113 C C . PHE A 1 152 ? 15.762 -1.995 -11.106 1.00 94.88 152 PHE A C 1
ATOM 1115 O O . PHE A 1 152 ? 16.578 -2.710 -10.508 1.00 94.88 152 PHE A O 1
ATOM 1122 N N . ASN A 1 153 ? 16.120 -1.134 -12.059 1.00 94.38 153 ASN A N 1
ATOM 1123 C CA . ASN A 1 153 ? 17.504 -0.898 -12.459 1.00 94.38 153 ASN A CA 1
ATOM 1124 C C . ASN A 1 153 ? 18.094 0.299 -11.711 1.00 94.38 153 ASN A C 1
ATOM 1126 O O . ASN A 1 153 ? 17.617 1.420 -11.841 1.00 94.38 153 ASN A O 1
ATOM 1130 N N . MET A 1 154 ? 19.183 0.052 -10.991 1.00 92.56 154 MET A N 1
ATOM 1131 C CA . MET A 1 154 ? 19.907 1.049 -10.196 1.00 92.56 154 MET A CA 1
ATOM 1132 C C . MET A 1 154 ? 20.921 1.862 -11.016 1.00 92.56 154 MET A C 1
ATOM 1134 O O . MET A 1 154 ? 21.684 2.635 -10.445 1.00 92.56 154 MET A O 1
ATOM 1138 N N . ILE A 1 155 ? 21.037 1.616 -12.324 1.00 87.50 155 ILE A N 1
ATOM 1139 C CA . ILE A 1 155 ? 21.881 2.442 -13.190 1.00 87.50 155 ILE A CA 1
ATOM 1140 C C . ILE A 1 155 ? 21.082 3.681 -13.564 1.00 87.50 155 ILE A C 1
ATOM 1142 O O . ILE A 1 155 ? 20.088 3.563 -14.275 1.00 87.50 155 ILE A O 1
ATOM 1146 N N . ASP A 1 156 ? 21.557 4.842 -13.127 1.00 71.94 156 ASP A N 1
ATOM 1147 C CA . ASP A 1 156 ? 21.069 6.128 -13.612 1.00 71.94 156 ASP A CA 1
ATOM 1148 C C . ASP A 1 156 ? 21.492 6.307 -15.081 1.00 71.94 156 ASP A C 1
ATOM 1150 O O . ASP A 1 156 ? 22.641 6.032 -15.448 1.00 71.94 156 ASP A O 1
ATOM 1154 N N . GLY A 1 157 ? 20.537 6.693 -15.933 1.00 60.84 157 GLY A N 1
ATOM 1155 C CA . GLY A 1 157 ? 20.716 6.848 -17.384 1.00 60.84 157 GLY A CA 1
ATOM 1156 C C . GLY A 1 157 ? 21.135 8.242 -17.824 1.00 60.84 157 GLY A C 1
ATOM 1157 O O . GLY A 1 157 ? 20.715 9.226 -17.178 1.00 60.84 157 GLY A O 1
#

Foldseek 3Di:
DPDQQAKDWDFQDWQDEEDPVWADDPVCQVSLLVSHPADADVNDEAEEAAQQCYAGWWADPVRSHIYHHPHNNRIPNRSIIYITGDDPLPADDDPPDFPDDDDPVNADDLVCLVVNLVVVPADEDVNDAAEDADPRDYAGWDADPPRRHTYHHPDDD

Sequence (157 aa):
KPGEIEANLHEAGQGGKCTDEHDFSKEECVAAGTAVGGTLRGDTLLVGEWSNSPFGCFIDPSDNAIHYGTDPNGINLGGYRSICKSVAHEAALLPAHYGNRCQLEHDFSLEDCMVAAISVGGTLRGGKVKVGSWPHAPPGCFVEATDKAIHFNMIDG

Organism: NCBI:txid420281

Radius of gyration: 18.34 Å; chains: 1; bounding box: 43×28×50 Å